Protein AF-A0A938W6P2-F1 (afdb_monomer)

Mean predicted aligned error: 12.98 Å

Foldseek 3Di:
DKWKWKDAPPRDIDIDDADVPDDDDDDDPQQIKIWIWDQDPVGIDTDDIDRVPVVDDPPCVVPPPPPDPPPDPDDPDDDDDD

Nearest PDB structures (foldseek):
  6nd6-assembly2_2T  TM=3.224E-01  e=2.046E+00  Thermus thermophilus HB8
  8v9k-assembly1_R  TM=3.248E-01  e=1.927E+00  Mycolicibacterium smegmatis MC2 155
  8fn2-assembly1_R  TM=3.235E-01  e=3.103E+00  Borreliella burgdorferi B31
  6v3a-assembly1_O  TM=3.087E-01  e=2.924E+00  Acinetobacter baumannii AB0057

Solvent-accessible surface area (backbone atoms only — not comparable to full-atom values): 5496 Å² total; per-residue (Å²): 100,38,36,43,34,37,52,32,68,94,81,39,71,46,78,44,80,43,52,82,93,61,86,89,84,85,87,74,60,71,80,16,36,37,33,39,29,37,80,49,100,89,44,82,38,82,76,47,77,43,53,42,67,80,68,57,72,77,79,70,76,78,65,74,78,72,77,72,81,70,80,73,91,66,81,90,75,85,82,90,82,136

Sequence (82 aa):
MVIVRCLGPQEFFLERVVFPFELLSFLAPADTEVQIWTHGLGGPDLVES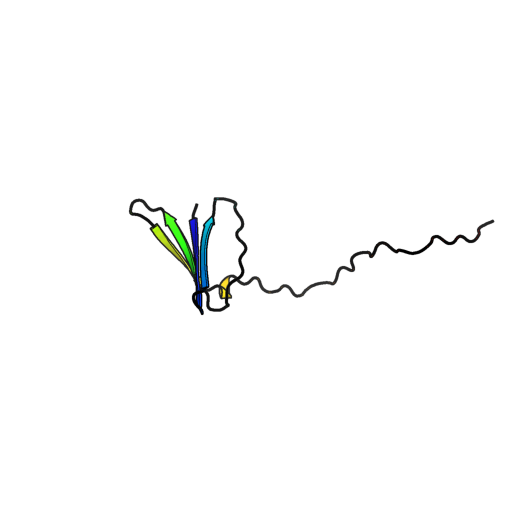IPVAELMMEDNSGATTVPFPVAGDGLIQGVQAG

Secondary structure (DSSP, 8-state):
-EEEEEE-STT-EEEEEE-TT--------TT-EEEEEEEETTEEEEEEEEEHHHH---------------------------

pLDDT: mean 80.24, std 19.73, range [41.19, 98.0]

Radius of gyration: 24.12 Å; Cα contacts (8 Å, |Δi|>4): 106; chains: 1; bounding box: 44×56×63 Å

Structure (mmCIF, N/CA/C/O backbone):
data_AF-A0A938W6P2-F1
#
_entry.id   AF-A0A938W6P2-F1
#
loop_
_atom_site.group_PDB
_atom_site.id
_atom_site.type_symbol
_atom_site.label_atom_id
_atom_site.label_alt_id
_atom_site.label_comp_id
_atom_site.label_asym_id
_atom_site.label_entity_id
_atom_site.label_seq_id
_atom_site.pdbx_PDB_ins_code
_atom_site.Cartn_x
_atom_site.Cartn_y
_atom_site.Cartn_z
_atom_site.occupancy
_atom_site.B_iso_or_equiv
_atom_site.auth_seq_id
_atom_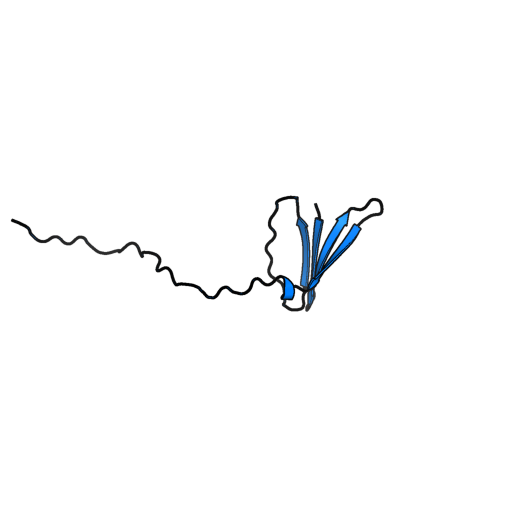site.auth_comp_id
_atom_site.auth_asym_id
_atom_site.auth_atom_id
_atom_site.pdbx_PDB_model_num
ATOM 1 N N . MET A 1 1 ? 10.478 1.097 -7.824 1.00 90.12 1 MET A N 1
ATOM 2 C CA . MET A 1 1 ? 10.082 1.770 -6.572 1.00 90.12 1 MET A CA 1
ATOM 3 C C . MET A 1 1 ? 8.611 2.084 -6.670 1.00 90.12 1 MET A C 1
ATOM 5 O O . MET A 1 1 ? 8.157 2.409 -7.764 1.00 90.12 1 MET A O 1
ATOM 9 N N . VAL A 1 2 ? 7.899 1.963 -5.564 1.00 95.31 2 VAL A N 1
ATOM 10 C CA . VAL A 1 2 ? 6.482 2.320 -5.463 1.00 95.31 2 VAL A CA 1
ATOM 11 C C . VAL A 1 2 ? 6.287 3.212 -4.249 1.00 95.31 2 VAL A C 1
ATOM 13 O O . VAL A 1 2 ? 7.150 3.264 -3.373 1.00 95.31 2 VAL A O 1
ATOM 16 N N . ILE A 1 3 ? 5.173 3.924 -4.204 1.00 96.19 3 ILE A N 1
ATOM 17 C CA . ILE A 1 3 ? 4.743 4.664 -3.024 1.00 96.19 3 ILE A CA 1
ATOM 18 C C . ILE A 1 3 ? 3.558 3.903 -2.442 1.00 96.19 3 ILE A C 1
ATOM 20 O O . ILE A 1 3 ? 2.553 3.713 -3.121 1.00 96.19 3 ILE A O 1
ATOM 24 N N . VAL A 1 4 ? 3.687 3.462 -1.197 1.00 96.94 4 VAL A N 1
ATOM 25 C CA . VAL A 1 4 ? 2.591 2.893 -0.416 1.00 96.94 4 VAL A CA 1
ATOM 26 C C . VAL A 1 4 ? 1.959 4.023 0.387 1.00 96.94 4 VAL A C 1
ATOM 28 O O . VAL A 1 4 ? 2.654 4.705 1.145 1.00 96.94 4 VAL A O 1
ATOM 31 N N . ARG A 1 5 ? 0.655 4.229 0.211 1.00 97.38 5 ARG A N 1
ATOM 3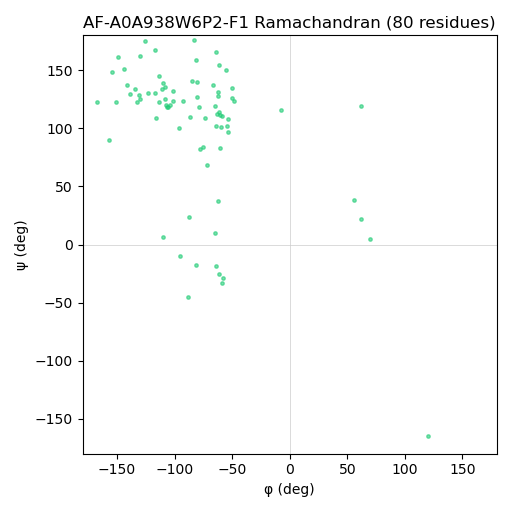2 C CA . ARG A 1 5 ? -0.160 5.171 0.984 1.00 97.38 5 ARG A CA 1
ATOM 33 C C . ARG A 1 5 ? -1.224 4.418 1.757 1.00 97.38 5 ARG A C 1
ATOM 35 O O . ARG A 1 5 ? -1.956 3.646 1.160 1.00 97.38 5 ARG A O 1
ATOM 42 N N . CYS A 1 6 ? -1.357 4.682 3.045 1.00 97.31 6 CYS A N 1
ATOM 43 C CA . CYS A 1 6 ? -2.463 4.188 3.849 1.00 97.31 6 CYS A CA 1
ATOM 44 C C . CYS A 1 6 ? -3.387 5.355 4.189 1.00 97.31 6 CYS A C 1
ATOM 46 O O . CYS A 1 6 ? -2.927 6.353 4.750 1.00 97.31 6 CYS A O 1
ATOM 48 N N . LEU A 1 7 ? -4.668 5.218 3.858 1.00 95.69 7 LEU A N 1
ATOM 49 C CA . LEU A 1 7 ? -5.726 6.179 4.157 1.00 95.69 7 LEU A CA 1
ATOM 50 C C . LEU A 1 7 ? -6.720 5.496 5.092 1.00 95.69 7 LEU A C 1
ATOM 52 O O . LEU A 1 7 ? -7.418 4.568 4.688 1.00 95.69 7 LEU A O 1
ATOM 56 N N . GLY A 1 8 ? -6.739 5.906 6.353 1.00 93.38 8 GLY A N 1
ATOM 57 C CA . GLY A 1 8 ? -7.561 5.272 7.376 1.00 93.38 8 GLY A CA 1
ATOM 58 C C . GLY A 1 8 ? -8.478 6.247 8.110 1.00 93.38 8 GLY A C 1
ATOM 59 O O . GLY A 1 8 ? -8.427 7.462 7.896 1.00 93.38 8 GLY A O 1
ATOM 60 N N . PRO A 1 9 ? -9.335 5.723 9.000 1.00 92.50 9 PRO A N 1
ATOM 61 C CA . PRO A 1 9 ? -10.202 6.537 9.841 1.00 92.50 9 PRO A CA 1
ATOM 62 C C . PRO A 1 9 ? -9.388 7.415 10.800 1.00 92.50 9 PRO A C 1
ATOM 64 O O . PRO A 1 9 ? -8.206 7.177 11.037 1.00 92.50 9 PRO A O 1
ATOM 67 N N . GLN A 1 10 ? -10.050 8.410 11.400 1.00 91.00 10 GLN A N 1
ATOM 68 C CA . GLN A 1 10 ? -9.460 9.284 12.429 1.00 91.00 10 GLN A CA 1
ATOM 69 C C . GLN A 1 10 ? -8.176 9.987 11.961 1.00 91.00 10 GLN A C 1
ATOM 71 O O . GLN A 1 10 ? -7.226 10.126 12.724 1.00 91.00 10 GLN A O 1
ATOM 76 N N . GLU A 1 11 ? -8.156 10.411 10.694 1.00 92.88 11 GLU A N 1
ATOM 77 C CA . GLU A 1 11 ? -7.008 11.094 10.084 1.00 92.88 11 GLU A CA 1
ATOM 78 C C . GLU A 1 11 ? -5.732 10.229 10.049 1.00 92.88 11 GLU A C 1
ATOM 80 O O . GLU A 1 11 ? -4.622 10.751 9.933 1.00 92.88 11 GLU A O 1
ATOM 85 N N . PHE A 1 12 ? -5.867 8.896 10.116 1.00 94.31 12 PHE A N 1
ATOM 86 C CA . PHE A 1 12 ? -4.736 7.995 9.928 1.00 94.31 12 PHE A CA 1
ATOM 87 C C . PHE A 1 12 ? -4.200 8.114 8.500 1.00 94.31 12 PHE A C 1
ATOM 89 O O . PHE A 1 12 ? -4.890 7.813 7.523 1.00 94.31 12 PHE A O 1
ATOM 96 N N . PHE A 1 13 ? -2.940 8.522 8.397 1.00 96.00 13 PHE A N 1
ATOM 97 C CA . PHE A 1 13 ? -2.233 8.666 7.138 1.00 96.00 13 PHE A CA 1
ATOM 98 C C . PHE A 1 13 ? -0.805 8.144 7.274 1.00 96.00 13 PHE A C 1
ATOM 100 O O . PHE A 1 13 ? -0.067 8.540 8.180 1.00 96.00 13 PHE A O 1
ATOM 107 N N . LEU A 1 14 ? -0.398 7.283 6.345 1.00 96.31 14 LEU A N 1
ATOM 108 C CA . LEU A 1 14 ? 0.987 6.842 6.200 1.00 96.31 14 LEU A CA 1
ATOM 109 C C . LEU A 1 14 ? 1.371 6.901 4.727 1.00 96.31 14 LEU A C 1
ATOM 111 O O . LEU A 1 14 ? 0.636 6.413 3.883 1.00 96.31 14 LEU A O 1
ATOM 115 N N . GLU A 1 15 ? 2.540 7.452 4.417 1.00 97.12 15 GLU A N 1
ATOM 116 C CA . GLU A 1 15 ? 3.117 7.415 3.074 1.00 97.12 15 GLU A CA 1
ATOM 117 C C . GLU A 1 15 ? 4.574 6.961 3.164 1.00 97.12 15 GLU A C 1
ATOM 119 O O . GLU A 1 15 ? 5.356 7.494 3.959 1.00 97.12 15 GLU A O 1
ATOM 124 N N . ARG A 1 16 ? 4.946 5.960 2.364 1.00 96.62 16 ARG A N 1
ATOM 125 C CA . ARG A 1 16 ? 6.316 5.444 2.287 1.00 96.62 16 ARG A CA 1
ATOM 126 C C . ARG A 1 16 ? 6.701 5.098 0.859 1.00 96.62 16 ARG A C 1
ATOM 128 O O . ARG A 1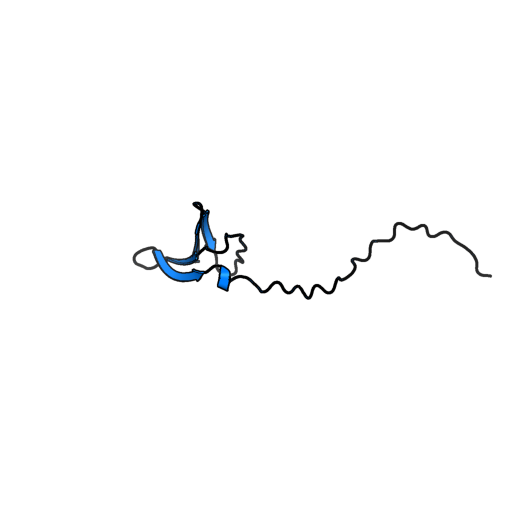 16 ? 5.942 4.462 0.138 1.00 96.62 16 ARG A O 1
ATOM 135 N N . VAL A 1 17 ? 7.921 5.469 0.476 1.00 95.62 17 VAL A N 1
ATOM 136 C CA . VAL A 1 17 ? 8.568 4.949 -0.733 1.00 95.62 17 VAL A CA 1
ATOM 137 C C . VAL A 1 17 ? 9.152 3.583 -0.401 1.00 95.62 17 VAL A C 1
ATO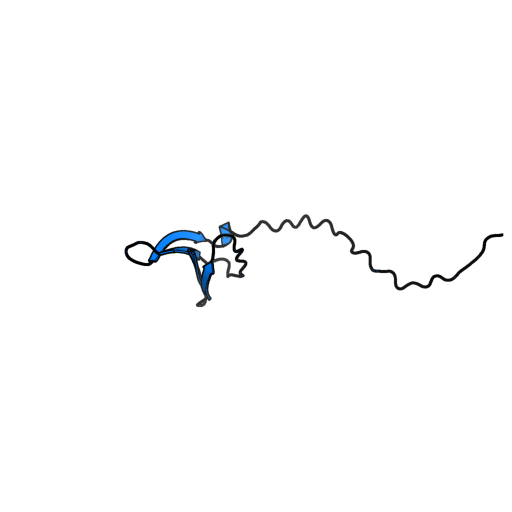M 139 O O . VAL A 1 17 ? 9.904 3.476 0.563 1.00 95.62 17 VAL A O 1
ATOM 142 N N . VAL A 1 18 ? 8.815 2.573 -1.199 1.00 95.94 18 VAL A N 1
ATOM 143 C CA . VAL A 1 18 ? 9.321 1.204 -1.068 1.00 95.94 18 VAL A CA 1
ATOM 144 C C . VAL A 1 18 ? 10.193 0.883 -2.277 1.00 95.94 18 VAL A C 1
ATOM 146 O O . VAL A 1 18 ? 9.770 0.984 -3.444 1.00 95.94 18 VAL A O 1
ATOM 149 N N . PHE A 1 19 ? 11.442 0.522 -2.011 1.00 94.62 19 PHE A N 1
ATOM 150 C CA . PHE A 1 19 ? 12.394 0.121 -3.039 1.00 94.62 19 PHE A CA 1
ATOM 151 C C . PHE A 1 19 ? 12.199 -1.344 -3.443 1.00 94.62 19 PHE A C 1
ATOM 153 O O . PHE A 1 19 ? 11.622 -2.137 -2.700 1.00 94.62 19 PHE A O 1
ATOM 160 N N . PRO A 1 20 ? 12.672 -1.740 -4.639 1.00 92.56 20 PRO A N 1
ATOM 161 C CA . PRO A 1 20 ? 12.760 -3.156 -4.972 1.00 92.56 20 PRO A CA 1
ATOM 162 C C . PRO A 1 20 ? 13.466 -3.931 -3.849 1.00 92.56 20 PRO A C 1
ATOM 164 O O . PRO A 1 20 ? 14.505 -3.488 -3.364 1.00 92.56 20 PRO A O 1
ATOM 167 N N . PHE A 1 21 ? 12.903 -5.082 -3.473 1.00 92.88 21 PHE A N 1
ATOM 168 C CA . PHE A 1 21 ? 13.400 -5.982 -2.418 1.00 92.88 21 PHE A CA 1
ATOM 169 C C . PHE A 1 21 ? 13.295 -5.465 -0.972 1.00 92.88 21 PHE A C 1
ATOM 171 O O . PHE A 1 21 ? 13.747 -6.148 -0.055 1.00 92.88 21 PHE A O 1
ATOM 178 N N . GLU A 1 22 ? 12.689 -4.301 -0.742 1.00 95.25 22 GLU A N 1
ATOM 179 C CA . GLU A 1 22 ? 12.390 -3.815 0.606 1.00 95.25 22 GLU A CA 1
ATOM 180 C C . GLU A 1 22 ? 11.118 -4.476 1.160 1.00 95.25 22 GLU A C 1
ATOM 182 O O . GLU A 1 22 ? 10.133 -4.653 0.440 1.00 95.25 22 GLU A O 1
ATOM 187 N N . LEU A 1 23 ? 11.135 -4.819 2.452 1.00 92.50 23 LEU A N 1
ATOM 188 C CA . LEU A 1 23 ? 9.954 -5.278 3.180 1.00 92.50 23 LEU A CA 1
ATOM 189 C C . LEU A 1 23 ? 9.407 -4.131 4.032 1.00 92.50 23 LEU A C 1
ATOM 191 O O . LEU A 1 23 ? 10.115 -3.602 4.889 1.00 92.50 23 LEU A O 1
ATOM 195 N N . LEU A 1 24 ? 8.136 -3.786 3.827 1.00 91.75 24 LEU A N 1
ATOM 196 C CA . LEU A 1 24 ? 7.430 -2.796 4.632 1.00 91.75 24 LEU A CA 1
ATOM 197 C C . LEU A 1 24 ? 6.424 -3.494 5.551 1.00 91.75 24 LEU A C 1
ATOM 199 O O . LEU A 1 24 ? 5.467 -4.106 5.086 1.00 91.75 24 LEU A O 1
ATOM 203 N N . SER A 1 25 ? 6.616 -3.341 6.859 1.00 90.56 25 SER A N 1
ATOM 204 C CA . SER A 1 25 ? 5.627 -3.694 7.879 1.00 90.56 25 SER A CA 1
ATOM 205 C C . SER A 1 25 ? 5.072 -2.422 8.512 1.00 90.56 25 SER A C 1
ATOM 207 O O . SER A 1 25 ? 5.822 -1.483 8.787 1.00 90.56 25 SER A O 1
ATOM 209 N N . PHE A 1 26 ? 3.766 -2.384 8.759 1.00 91.00 26 PHE A N 1
ATOM 210 C CA . PHE A 1 26 ? 3.095 -1.248 9.384 1.00 91.00 26 PHE A CA 1
ATOM 211 C C . PHE A 1 26 ? 1.891 -1.718 10.200 1.00 91.00 26 PHE A C 1
ATOM 213 O O . PHE A 1 26 ? 1.387 -2.823 10.015 1.00 91.00 26 PHE A O 1
ATOM 220 N N . LEU A 1 27 ? 1.439 -0.857 11.107 1.00 91.12 27 LEU A N 1
ATOM 221 C CA . LEU A 1 27 ? 0.184 -1.017 11.830 1.00 91.12 27 LEU A CA 1
ATOM 222 C C . LEU A 1 27 ? -0.797 0.013 11.290 1.00 91.12 27 LEU A C 1
ATOM 224 O O . LEU A 1 27 ? -0.431 1.175 11.105 1.00 91.12 27 LEU A O 1
ATOM 228 N N . ALA A 1 28 ? -2.028 -0.413 11.048 1.00 92.88 28 ALA A N 1
ATOM 229 C CA . ALA A 1 28 ? -3.092 0.452 10.572 1.00 92.88 28 ALA A CA 1
ATOM 230 C C . ALA A 1 28 ? -4.436 0.032 11.186 1.00 92.88 28 ALA A C 1
ATOM 232 O O . ALA A 1 28 ? -4.618 -1.150 11.494 1.00 92.88 28 ALA A O 1
ATOM 233 N N . PRO A 1 29 ? -5.380 0.972 11.364 1.00 94.31 29 PRO A N 1
ATOM 234 C CA . PRO A 1 29 ? -6.761 0.642 11.709 1.00 94.31 29 PRO A CA 1
ATOM 235 C C . PRO A 1 29 ? -7.393 -0.328 10.698 1.00 94.31 29 PRO A C 1
ATOM 237 O O . PRO A 1 29 ? -7.064 -0.273 9.515 1.00 94.31 29 PRO A O 1
ATOM 240 N N . ALA A 1 30 ? -8.339 -1.162 11.140 1.00 91.88 30 ALA A N 1
ATOM 241 C CA . ALA A 1 30 ? -8.969 -2.193 10.303 1.00 91.88 30 ALA A CA 1
ATOM 242 C C . ALA A 1 30 ? -9.670 -1.639 9.046 1.00 91.88 30 ALA A C 1
ATOM 244 O O . ALA A 1 30 ? -9.629 -2.269 7.994 1.00 91.88 30 ALA A O 1
ATOM 245 N N . ASP A 1 31 ? -10.236 -0.434 9.136 1.00 94.06 31 ASP A N 1
ATOM 246 C CA . ASP A 1 31 ? -10.941 0.226 8.029 1.00 94.06 31 ASP A CA 1
ATOM 247 C C . ASP A 1 31 ? -9.997 1.054 7.132 1.00 94.06 31 ASP A C 1
ATOM 249 O O . ASP A 1 31 ? -10.412 2.025 6.501 1.00 94.06 31 ASP A O 1
ATOM 253 N N . THR A 1 32 ? -8.701 0.729 7.122 1.00 96.38 32 THR A N 1
ATOM 254 C CA . THR A 1 32 ? -7.700 1.428 6.305 1.00 96.38 32 THR A CA 1
ATOM 255 C C . THR A 1 32 ? -7.650 0.868 4.893 1.00 96.38 32 THR A C 1
ATOM 257 O O . THR A 1 32 ? -7.658 -0.346 4.691 1.00 96.38 32 THR A O 1
ATOM 260 N N . GLU A 1 33 ? -7.498 1.757 3.920 1.00 97.12 33 GLU A N 1
ATOM 261 C CA . GLU A 1 33 ? -7.199 1.417 2.535 1.00 97.12 33 GLU A CA 1
ATOM 262 C C . GLU A 1 33 ? -5.708 1.638 2.244 1.00 97.12 33 GLU A C 1
ATOM 264 O O . GLU A 1 33 ? -5.142 2.682 2.582 1.00 97.12 33 GLU A O 1
ATOM 269 N N . VAL A 1 34 ? -5.064 0.649 1.627 1.00 97.44 34 VAL A N 1
ATOM 270 C CA . VAL A 1 34 ? -3.663 0.681 1.199 1.00 97.44 34 VAL A CA 1
ATOM 271 C C . VAL A 1 34 ? -3.614 0.882 -0.305 1.00 97.44 34 VAL A C 1
ATOM 273 O O . VAL A 1 34 ? -4.101 0.060 -1.068 1.00 97.44 34 VAL A O 1
ATOM 276 N N . GLN A 1 35 ? -2.978 1.957 -0.740 1.00 98.00 35 GLN A N 1
ATOM 277 C CA . GLN A 1 35 ? -2.816 2.306 -2.140 1.00 98.00 35 GLN A CA 1
ATOM 278 C C . GLN A 1 35 ? -1.360 2.158 -2.569 1.00 98.00 35 GLN A C 1
ATOM 280 O O . GLN A 1 35 ? -0.452 2.668 -1.905 1.00 98.00 35 GLN A O 1
ATOM 285 N N . ILE A 1 36 ? -1.144 1.519 -3.714 1.00 96.94 36 ILE A N 1
ATOM 286 C CA . ILE A 1 36 ? 0.166 1.378 -4.348 1.00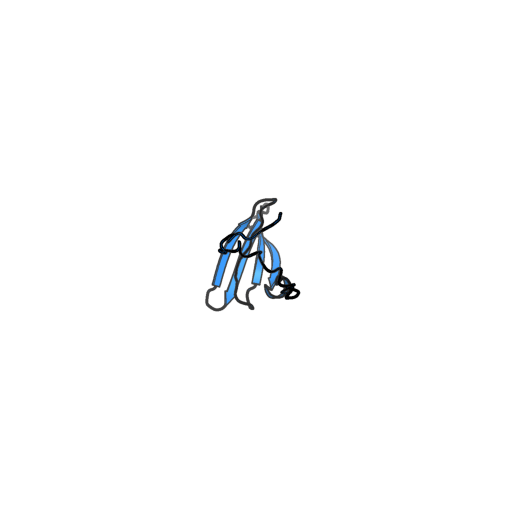 96.94 36 ILE A CA 1
ATOM 287 C C . ILE A 1 36 ? 0.218 2.308 -5.553 1.00 96.94 36 ILE A C 1
ATOM 289 O O . ILE A 1 36 ? -0.536 2.157 -6.512 1.00 96.94 36 ILE A O 1
ATOM 293 N N . TRP A 1 37 ? 1.144 3.256 -5.518 1.00 97.12 37 TRP A N 1
ATOM 294 C CA . TRP A 1 37 ? 1.352 4.237 -6.574 1.00 97.12 37 TRP A CA 1
ATOM 295 C C . TRP A 1 37 ? 2.706 4.033 -7.250 1.00 97.12 37 TRP A C 1
ATOM 297 O O . TRP A 1 37 ? 3.706 3.707 -6.602 1.00 97.12 37 TRP A O 1
ATOM 307 N N . THR A 1 38 ? 2.770 4.283 -8.554 1.00 94.94 38 THR A N 1
ATOM 308 C CA . THR A 1 38 ? 4.029 4.337 -9.311 1.00 94.94 38 THR A CA 1
ATOM 309 C C . THR A 1 38 ? 4.251 5.724 -9.888 1.00 94.94 38 THR A C 1
ATOM 311 O O . THR A 1 38 ? 3.357 6.565 -9.908 1.00 94.94 38 THR A O 1
ATOM 314 N N . HIS A 1 39 ? 5.468 5.971 -10.362 1.00 87.31 39 HIS A N 1
ATOM 315 C CA . HIS A 1 39 ? 5.778 7.163 -11.134 1.00 87.31 39 HIS A CA 1
ATOM 316 C C . HIS A 1 39 ? 5.695 6.833 -12.632 1.00 87.31 39 HIS A C 1
ATOM 318 O O . HIS A 1 39 ? 6.628 6.253 -13.194 1.00 87.31 39 HIS A O 1
ATOM 324 N N . GLY A 1 40 ? 4.586 7.201 -13.274 1.00 78.50 40 GLY A N 1
ATOM 325 C CA . GLY A 1 40 ? 4.403 7.103 -14.722 1.00 78.50 40 GLY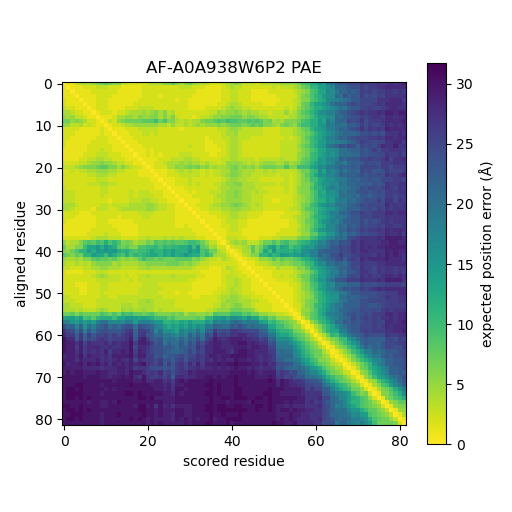 A CA 1
ATOM 326 C C . GLY A 1 40 ? 5.006 8.295 -15.478 1.00 78.50 40 GLY A C 1
ATOM 327 O O . GLY A 1 40 ? 5.481 9.264 -14.886 1.00 78.50 40 GLY A O 1
ATOM 328 N N . LEU A 1 41 ? 4.961 8.255 -16.815 1.00 78.94 41 LEU A N 1
ATOM 329 C CA . LEU A 1 41 ? 5.466 9.338 -17.682 1.00 78.94 41 LEU A CA 1
ATOM 330 C C . LEU A 1 41 ? 4.704 10.670 -17.515 1.00 78.94 41 LEU A C 1
ATOM 332 O O . LEU A 1 41 ? 5.217 11.714 -17.908 1.00 78.94 41 LEU A O 1
ATOM 336 N N . GLY A 1 42 ? 3.497 10.636 -16.940 1.00 83.81 42 GLY A N 1
ATOM 337 C CA . GLY A 1 42 ? 2.637 11.801 -16.703 1.00 83.81 42 GLY A CA 1
ATOM 338 C C . GLY A 1 42 ? 2.482 12.203 -15.233 1.00 83.81 42 GLY A C 1
ATOM 339 O O . GLY A 1 42 ? 1.680 13.088 -14.948 1.00 83.81 42 GLY A O 1
ATOM 340 N N . GLY A 1 43 ? 3.215 11.570 -14.310 1.00 86.38 43 GLY A N 1
ATOM 341 C CA . GLY A 1 43 ? 3.087 11.792 -12.866 1.00 86.38 43 GLY A CA 1
ATOM 342 C 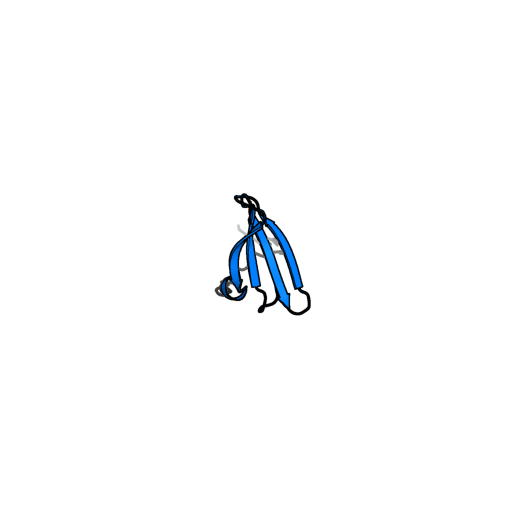C . GLY A 1 43 ? 2.711 10.525 -12.087 1.00 86.38 43 GLY A C 1
ATOM 343 O O . GLY A 1 43 ? 2.869 9.416 -12.607 1.00 86.38 43 GLY A O 1
ATOM 344 N N . PRO A 1 44 ? 2.264 10.672 -10.827 1.00 90.06 44 PRO A N 1
ATOM 345 C CA . PRO A 1 44 ? 1.845 9.550 -9.998 1.00 90.06 44 PRO A CA 1
ATOM 346 C C . PRO A 1 44 ? 0.647 8.827 -10.611 1.00 90.06 44 PRO A C 1
ATOM 348 O O . PRO A 1 44 ? -0.344 9.468 -10.954 1.00 90.06 44 PRO A O 1
ATOM 351 N N . ASP A 1 45 ? 0.738 7.506 -10.698 1.00 94.44 45 ASP A N 1
ATOM 352 C CA . ASP A 1 45 ? -0.333 6.650 -11.199 1.00 94.44 45 ASP A CA 1
ATOM 353 C C . ASP A 1 45 ? -0.699 5.607 -10.144 1.00 94.44 45 ASP A C 1
ATOM 355 O O . ASP A 1 45 ? 0.192 4.966 -9.571 1.00 94.44 45 ASP A O 1
ATOM 359 N N . LEU A 1 46 ? -1.994 5.477 -9.854 1.00 95.81 46 LEU A N 1
ATOM 360 C CA . LEU A 1 46 ? -2.498 4.507 -8.888 1.00 95.81 46 LEU A CA 1
ATOM 361 C C . LEU A 1 46 ? -2.543 3.145 -9.570 1.00 95.81 46 LEU A C 1
ATOM 363 O O . LEU A 1 46 ? -3.274 2.951 -10.537 1.00 95.81 46 LEU A O 1
ATOM 367 N N . VAL A 1 47 ? -1.778 2.197 -9.047 1.00 96.19 47 VAL A N 1
ATOM 368 C CA . VAL A 1 47 ? -1.736 0.833 -9.578 1.00 96.19 47 VAL A CA 1
ATOM 369 C C . VAL A 1 47 ? -2.800 -0.027 -8.928 1.00 96.19 47 VAL A C 1
ATOM 371 O O . VAL A 1 47 ? -3.483 -0.784 -9.612 1.00 96.19 47 VAL A O 1
ATOM 374 N N . GLU A 1 48 ? -2.926 0.075 -7.608 1.00 96.62 48 GLU A N 1
ATOM 375 C CA . GLU A 1 48 ? -3.751 -0.845 -6.838 1.00 96.62 48 GLU A CA 1
ATOM 376 C C . GLU A 1 48 ? -4.247 -0.202 -5.547 1.00 96.62 48 GLU A C 1
ATOM 378 O O . GLU A 1 48 ? -3.553 0.629 -4.953 1.00 96.62 48 GLU A O 1
ATOM 383 N N . SER A 1 49 ? -5.439 -0.614 -5.120 1.00 97.56 49 SER A N 1
ATOM 384 C CA . SER A 1 49 ? -6.040 -0.246 -3.844 1.00 97.56 49 SER A CA 1
ATOM 385 C C . SER A 1 49 ? -6.528 -1.505 -3.140 1.00 97.56 49 SER A C 1
ATOM 387 O O . SER A 1 49 ? -7.267 -2.288 -3.736 1.00 97.56 49 SER A O 1
ATOM 389 N N . ILE A 1 50 ? -6.084 -1.710 -1.904 1.00 96.94 50 ILE A N 1
ATOM 390 C CA . ILE A 1 50 ? -6.261 -2.950 -1.149 1.00 96.94 50 ILE A CA 1
ATOM 391 C C . ILE A 1 50 ? -6.757 -2.593 0.257 1.00 96.94 50 ILE A C 1
ATOM 393 O O . ILE A 1 50 ? -6.071 -1.852 0.968 1.00 96.94 50 ILE A O 1
ATOM 397 N N . PRO A 1 51 ? -7.914 -3.094 0.716 1.00 95.94 51 PRO A N 1
ATOM 398 C CA . PRO A 1 51 ? -8.328 -2.905 2.101 1.00 95.94 51 PRO A CA 1
ATOM 399 C C . PRO A 1 51 ? -7.381 -3.669 3.037 1.00 95.94 51 PRO A C 1
ATOM 401 O O . PRO A 1 51 ? -7.027 -4.820 2.782 1.00 95.94 51 PRO A O 1
ATOM 404 N N . VAL A 1 52 ? -6.980 -3.062 4.160 1.00 93.31 52 VAL A N 1
ATOM 405 C CA . VAL A 1 52 ? -5.972 -3.667 5.053 1.00 93.31 52 VAL A CA 1
ATOM 406 C C . VAL A 1 52 ? -6.428 -5.010 5.630 1.00 93.31 52 VAL A C 1
ATOM 408 O O . VAL A 1 52 ? -5.593 -5.854 5.945 1.00 93.31 52 VAL A O 1
ATOM 411 N N . ALA A 1 53 ? -7.743 -5.228 5.724 1.00 91.38 53 ALA A N 1
ATOM 412 C CA . ALA A 1 53 ? -8.342 -6.488 6.148 1.00 91.38 53 ALA A CA 1
ATOM 413 C C . ALA A 1 53 ? -7.935 -7.683 5.263 1.00 91.38 53 ALA A C 1
ATOM 415 O O . ALA A 1 53 ? -7.845 -8.796 5.770 1.00 91.38 53 ALA A O 1
ATOM 416 N N . GLU A 1 54 ? -7.641 -7.463 3.978 1.00 91.19 54 GLU A N 1
ATOM 417 C CA . GLU A 1 54 ? -7.171 -8.507 3.052 1.00 91.19 54 GLU A CA 1
ATOM 418 C C . GLU A 1 54 ? -5.664 -8.787 3.181 1.00 91.19 54 GLU A C 1
ATOM 420 O O . GLU A 1 54 ? -5.186 -9.832 2.748 1.00 91.19 54 GLU A O 1
ATOM 425 N N . LEU A 1 55 ? -4.909 -7.868 3.793 1.00 87.62 55 LEU A N 1
ATOM 426 C CA . LEU A 1 55 ? -3.459 -7.978 3.997 1.00 87.62 55 LEU A CA 1
ATOM 427 C C . LEU A 1 55 ? -3.087 -8.553 5.369 1.00 87.62 55 LEU A C 1
ATOM 429 O O . LEU A 1 55 ? -1.915 -8.842 5.624 1.00 87.62 55 LEU A O 1
ATOM 433 N N . MET A 1 56 ? -4.066 -8.689 6.263 1.00 80.44 56 MET A N 1
ATOM 434 C CA . MET A 1 56 ? -3.883 -9.295 7.575 1.00 80.44 56 MET A CA 1
ATOM 435 C C . MET A 1 56 ? -3.474 -10.757 7.382 1.00 80.44 56 MET A C 1
ATOM 437 O O . MET A 1 56 ? -4.256 -11.575 6.904 1.00 80.44 56 MET A O 1
ATOM 441 N N . MET A 1 57 ? -2.237 -11.092 7.751 1.00 72.06 57 MET A N 1
ATOM 442 C CA . MET A 1 57 ? -1.843 -12.492 7.868 1.00 72.06 57 MET A CA 1
ATOM 443 C C . MET A 1 57 ? -2.719 -13.116 8.950 1.00 72.06 57 MET A C 1
ATOM 445 O O . MET A 1 57 ? -2.812 -12.561 10.046 1.00 72.06 57 MET A O 1
ATOM 449 N N . GLU A 1 58 ? -3.376 -14.236 8.637 1.00 66.94 58 GLU A N 1
ATOM 450 C CA . GLU A 1 58 ? -4.073 -15.031 9.644 1.00 66.94 58 GLU A CA 1
ATOM 451 C C . GLU A 1 58 ? -3.110 -15.232 10.808 1.00 66.94 58 GLU A C 1
ATOM 453 O O . GLU A 1 58 ? -1.979 -15.694 10.612 1.00 66.94 58 GLU A O 1
ATOM 458 N N . ASP A 1 59 ? -3.530 -14.818 12.003 1.00 57.66 59 ASP A N 1
ATOM 459 C CA . ASP A 1 59 ? -2.762 -15.064 13.206 1.00 57.66 59 ASP A CA 1
ATOM 460 C C . ASP A 1 59 ? -2.657 -16.584 13.301 1.00 57.66 59 ASP A C 1
ATOM 462 O O . ASP A 1 59 ? -3.629 -17.278 13.610 1.00 57.66 59 ASP A O 1
ATOM 466 N N . ASN A 1 60 ? -1.505 -17.133 12.915 1.00 52.94 60 ASN A N 1
ATOM 467 C CA . ASN A 1 60 ? -1.218 -18.543 13.073 1.00 52.94 60 ASN A CA 1
ATOM 468 C C . ASN A 1 60 ? -1.004 -18.770 14.572 1.00 52.94 60 ASN A C 1
ATOM 470 O O . ASN A 1 60 ? 0.099 -19.064 15.031 1.00 52.94 60 ASN A O 1
ATOM 474 N N . SER A 1 61 ? -2.084 -18.645 15.348 1.00 56.22 61 SER A N 1
ATOM 475 C CA . SER A 1 61 ? -2.159 -18.945 16.772 1.00 56.22 61 SER A CA 1
ATOM 476 C C . SER A 1 61 ? -1.947 -20.439 17.046 1.00 56.22 61 SER A C 1
ATOM 478 O O . SER A 1 61 ? -2.035 -20.874 18.190 1.00 56.22 61 SER A O 1
ATOM 480 N N . GLY A 1 62 ? -1.540 -21.222 16.040 1.00 47.25 62 GLY A N 1
ATOM 481 C CA . GLY A 1 62 ? -0.724 -22.424 16.191 1.00 47.25 62 GLY A CA 1
ATOM 482 C C . GLY A 1 62 ? 0.662 -22.140 16.785 1.00 47.25 62 GLY A C 1
ATOM 483 O O . GLY A 1 62 ? 1.640 -22.783 16.399 1.00 47.25 62 GLY A O 1
ATOM 484 N N . ALA A 1 63 ? 0.753 -21.211 17.742 1.00 51.25 63 ALA A N 1
ATOM 485 C CA . ALA A 1 63 ? 1.848 -21.104 18.680 1.00 51.25 63 ALA A CA 1
ATOM 486 C C . ALA A 1 63 ? 1.901 -22.415 19.473 1.00 51.25 63 ALA A C 1
ATOM 488 O O . ALA A 1 63 ? 1.391 -22.535 20.585 1.00 51.25 63 ALA A O 1
ATOM 489 N N . THR A 1 64 ? 2.547 -23.425 18.890 1.00 48.97 64 THR A N 1
ATOM 490 C CA . THR A 1 64 ? 3.265 -24.411 19.682 1.00 48.97 64 THR A CA 1
ATOM 491 C C . THR A 1 64 ? 4.213 -23.582 20.526 1.00 48.97 64 THR A C 1
ATOM 493 O O . THR A 1 64 ? 5.194 -23.040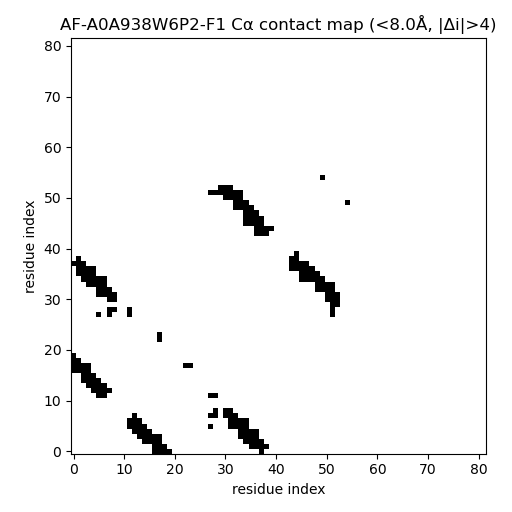 20.020 1.00 48.97 64 THR A O 1
ATOM 496 N N . THR A 1 65 ? 3.857 -23.397 21.793 1.00 52.53 65 THR A N 1
ATOM 497 C CA . THR A 1 65 ? 4.733 -22.836 22.808 1.00 52.53 65 THR A CA 1
ATOM 498 C C . THR A 1 65 ? 6.001 -23.670 22.781 1.00 52.53 65 THR A C 1
ATOM 500 O O . THR A 1 65 ? 6.031 -24.767 23.333 1.00 52.53 65 THR A O 1
ATOM 503 N N . VAL A 1 66 ? 7.030 -23.202 22.084 1.00 58.25 66 VAL A N 1
ATOM 504 C CA . VAL A 1 66 ? 8.377 -23.709 22.289 1.00 58.25 66 VAL A CA 1
ATOM 505 C C . VAL A 1 66 ? 8.810 -23.111 23.622 1.00 58.25 66 VAL A C 1
ATOM 507 O O . VAL A 1 66 ? 8.956 -21.890 23.714 1.00 58.25 66 VAL A O 1
ATOM 510 N N . PRO A 1 67 ? 8.929 -23.904 24.703 1.00 60.97 67 PRO A N 1
ATOM 511 C CA . PRO A 1 67 ? 9.515 -23.379 25.918 1.00 60.97 67 PRO A CA 1
ATOM 512 C C . PRO A 1 67 ? 10.945 -22.975 25.564 1.00 60.97 67 PRO A C 1
ATOM 514 O O . PRO A 1 67 ? 11.769 -23.817 25.205 1.00 60.97 67 PRO A O 1
ATOM 517 N N . PHE A 1 68 ? 11.232 -21.675 25.626 1.00 46.53 68 PHE A N 1
ATOM 518 C CA . PHE A 1 68 ? 12.608 -21.205 25.702 1.00 46.53 68 PHE A CA 1
ATOM 519 C C . PHE A 1 68 ? 13.274 -21.992 26.839 1.00 46.53 68 PHE A C 1
ATOM 521 O O . PHE A 1 68 ? 12.716 -22.004 27.943 1.00 46.53 68 PHE A O 1
ATOM 528 N N . PRO A 1 69 ? 14.414 -22.674 26.619 1.00 55.47 69 PRO A N 1
ATOM 529 C CA . PRO A 1 69 ? 15.154 -23.244 27.726 1.00 55.47 69 PRO A CA 1
ATOM 530 C C . PRO A 1 69 ? 15.616 -22.066 28.578 1.00 55.47 69 PRO A C 1
ATOM 532 O O . PRO A 1 69 ? 16.537 -21.334 28.217 1.00 55.47 69 PRO A O 1
ATOM 535 N N . VAL A 1 70 ? 14.913 -21.842 29.686 1.00 60.06 70 VAL A N 1
ATOM 536 C CA . VAL A 1 70 ? 15.366 -20.950 30.744 1.00 60.06 70 VAL A CA 1
ATOM 537 C C . VAL A 1 70 ? 16.699 -21.542 31.171 1.00 60.06 70 VAL A C 1
ATOM 539 O O . VAL A 1 70 ? 16.735 -22.673 31.658 1.00 60.06 70 VAL A O 1
ATOM 542 N N . ALA A 1 71 ? 17.800 -20.848 30.875 1.00 56.66 71 ALA A N 1
ATOM 543 C CA . ALA A 1 71 ? 19.110 -21.234 31.366 1.00 56.66 71 ALA A CA 1
ATOM 544 C C . ALA A 1 71 ? 18.973 -21.364 32.885 1.00 56.66 71 ALA A C 1
ATOM 546 O O . ALA A 1 71 ? 18.700 -20.380 33.570 1.00 56.66 71 ALA A O 1
ATOM 547 N N . GLY A 1 72 ? 19.008 -22.607 33.367 1.00 48.28 72 GLY A N 1
ATOM 548 C CA . GLY A 1 72 ? 18.731 -22.935 34.752 1.00 48.28 72 GLY A CA 1
ATOM 549 C C . GLY A 1 72 ? 19.736 -22.233 35.645 1.00 48.28 72 GLY A C 1
ATOM 550 O O . GLY A 1 72 ? 20.915 -22.577 35.643 1.00 48.28 72 GLY A O 1
ATOM 551 N N . ASP A 1 73 ? 19.254 -21.266 36.414 1.00 55.91 73 ASP A N 1
ATOM 552 C CA . ASP A 1 73 ? 19.974 -20.711 37.547 1.00 55.91 73 ASP A CA 1
ATOM 553 C C . ASP A 1 73 ? 19.819 -21.722 38.692 1.00 55.91 73 ASP A C 1
ATOM 555 O O . ASP A 1 73 ? 18.871 -21.695 39.478 1.00 55.91 73 ASP A O 1
ATOM 559 N N . GLY A 1 74 ? 20.664 -22.753 38.672 1.00 46.91 74 GLY A N 1
ATOM 560 C CA . GLY A 1 74 ? 20.503 -23.927 39.521 1.00 46.91 74 GLY A CA 1
ATOM 561 C C . GLY A 1 74 ? 21.816 -24.663 39.725 1.00 46.91 74 GLY A C 1
ATOM 562 O O . GLY A 1 74 ? 22.163 -25.549 38.953 1.00 46.91 74 GLY A O 1
ATOM 563 N N . LEU A 1 75 ? 22.525 -24.248 40.777 1.00 47.75 75 LEU A N 1
ATOM 564 C CA . LEU A 1 75 ? 23.604 -24.934 41.492 1.00 47.75 75 LEU A CA 1
ATOM 565 C C . LEU A 1 75 ? 23.852 -26.396 41.072 1.00 47.75 75 LEU A C 1
ATOM 567 O O . LEU A 1 75 ? 23.059 -27.290 41.371 1.00 47.75 75 LEU A O 1
ATOM 571 N N . ILE A 1 76 ? 25.035 -26.669 40.520 1.00 51.06 76 ILE A N 1
ATOM 572 C CA . ILE A 1 76 ? 25.587 -28.028 40.496 1.00 51.06 76 ILE A CA 1
ATOM 573 C C . ILE A 1 76 ? 26.088 -28.332 41.916 1.00 51.06 76 ILE A C 1
ATOM 575 O O . ILE A 1 76 ? 27.248 -28.101 42.255 1.00 51.06 76 ILE A O 1
ATOM 579 N N . GLN A 1 77 ? 25.183 -28.775 42.786 1.00 45.34 77 GLN A N 1
ATOM 580 C CA . GLN A 1 77 ? 25.516 -29.264 44.119 1.00 45.34 77 GLN A CA 1
ATOM 581 C C . GLN A 1 77 ? 25.857 -30.751 43.996 1.00 45.34 77 GLN A C 1
ATOM 583 O O . GLN A 1 77 ? 25.007 -31.574 43.665 1.00 45.34 77 GLN A O 1
ATOM 588 N N . GLY A 1 78 ? 27.140 -31.074 44.168 1.00 46.94 78 GLY A N 1
ATOM 589 C CA . GLY A 1 78 ? 27.649 -32.429 43.989 1.00 46.94 78 GLY A CA 1
ATOM 590 C C . GLY A 1 78 ? 27.035 -33.448 44.947 1.00 46.94 78 GLY A C 1
ATOM 591 O O . GLY A 1 78 ? 26.645 -33.093 46.054 1.00 46.94 78 GLY A O 1
ATOM 592 N N . VAL A 1 79 ? 27.022 -34.720 44.527 1.00 47.72 79 VAL A N 1
ATOM 593 C CA . VAL A 1 79 ? 27.190 -35.902 45.389 1.00 47.72 79 VAL A CA 1
ATOM 594 C C . VAL A 1 79 ? 27.443 -37.167 44.538 1.00 47.72 79 VAL A C 1
ATOM 596 O O . VAL A 1 79 ? 26.647 -37.526 43.681 1.00 47.72 79 VAL A O 1
ATOM 599 N N . GLN A 1 80 ? 28.590 -37.791 44.846 1.00 46.56 80 GLN A N 1
ATOM 600 C CA . GLN A 1 80 ? 28.965 -39.219 44.879 1.00 46.56 80 GLN A CA 1
ATOM 601 C C . GLN A 1 80 ? 28.939 -40.115 43.625 1.00 46.56 80 GLN A C 1
ATOM 603 O O . GLN A 1 80 ? 27.887 -40.498 43.124 1.00 46.56 80 GLN A O 1
ATOM 608 N N . ALA A 1 81 ? 30.127 -40.640 43.295 1.00 42.12 81 ALA A N 1
ATOM 609 C CA . ALA A 1 81 ? 30.307 -42.033 42.889 1.00 42.12 81 ALA A CA 1
ATOM 610 C C . ALA A 1 81 ? 31.718 -42.530 43.274 1.00 42.12 81 ALA A C 1
ATOM 612 O O . ALA A 1 81 ? 32.698 -41.954 42.807 1.00 42.12 81 ALA A O 1
ATOM 613 N N . GLY A 1 82 ? 31.771 -43.612 44.065 1.00 41.19 82 GLY A N 1
ATOM 614 C CA . GLY A 1 82 ? 32.861 -44.604 44.096 1.00 41.19 82 GLY A CA 1
ATOM 615 C C . GLY A 1 82 ? 34.045 -44.320 45.002 1.00 41.19 82 GLY A C 1
ATOM 616 O O . GLY A 1 82 ? 34.993 -43.674 44.512 1.00 41.19 82 GLY A O 1
#